Protein AF-A0A7C1URQ6-F1 (afdb_monomer_lite)

Structure (mmCIF, N/CA/C/O backbone):
data_AF-A0A7C1URQ6-F1
#
_entry.id   AF-A0A7C1URQ6-F1
#
loop_
_atom_site.group_PDB
_atom_site.id
_atom_site.type_symbol
_atom_site.label_atom_id
_atom_site.label_alt_id
_atom_site.label_comp_id
_atom_site.label_asym_id
_atom_site.label_entity_id
_atom_site.label_seq_id
_atom_site.pdbx_PDB_ins_code
_atom_site.Cartn_x
_atom_site.Cartn_y
_atom_site.Cartn_z
_atom_site.occupancy
_atom_site.B_iso_or_equiv
_atom_site.auth_seq_id
_atom_site.auth_comp_id
_atom_site.auth_asym_id
_atom_site.auth_atom_id
_atom_site.pdbx_PDB_model_num
ATOM 1 N N . MET A 1 1 ? 61.950 -2.200 -88.600 1.00 54.41 1 MET A N 1
ATOM 2 C CA . MET A 1 1 ? 60.768 -2.493 -87.754 1.00 54.41 1 MET A CA 1
ATOM 3 C C . MET A 1 1 ? 59.731 -1.413 -87.994 1.00 54.41 1 MET A C 1
ATOM 5 O O . MET A 1 1 ? 60.091 -0.244 -87.979 1.00 54.41 1 MET A O 1
ATOM 9 N N . ASN A 1 2 ? 58.488 -1.791 -88.294 1.00 60.78 2 ASN A N 1
ATOM 10 C CA . ASN A 1 2 ? 57.441 -0.849 -88.687 1.00 60.78 2 ASN A CA 1
ATOM 11 C C . ASN A 1 2 ? 56.716 -0.333 -87.427 1.00 60.78 2 ASN A C 1
ATOM 13 O O . ASN A 1 2 ? 55.837 -1.008 -86.894 1.00 60.78 2 ASN A O 1
ATOM 17 N N . VAL A 1 3 ? 57.146 0.828 -86.921 1.00 72.50 3 VAL A N 1
ATOM 18 C CA . VAL A 1 3 ? 56.731 1.426 -85.630 1.00 72.50 3 VAL A CA 1
ATOM 19 C C . VAL A 1 3 ? 55.206 1.593 -85.513 1.00 72.50 3 VAL A C 1
ATOM 21 O O . VAL A 1 3 ? 54.634 1.453 -84.433 1.00 72.50 3 VAL A O 1
ATOM 24 N N . THR A 1 4 ? 54.521 1.819 -86.633 1.00 78.06 4 THR A N 1
ATOM 25 C CA . THR A 1 4 ? 53.066 2.006 -86.703 1.00 78.06 4 THR A CA 1
ATOM 26 C C . THR A 1 4 ? 52.286 0.735 -86.357 1.00 78.06 4 THR A C 1
ATOM 28 O O . THR A 1 4 ? 51.265 0.804 -85.677 1.00 78.06 4 THR A O 1
ATOM 31 N N . ALA A 1 5 ? 52.782 -0.437 -86.772 1.00 79.62 5 ALA A N 1
ATOM 32 C CA . ALA A 1 5 ? 52.132 -1.719 -86.496 1.00 79.62 5 ALA A CA 1
ATOM 33 C C . ALA A 1 5 ? 52.241 -2.101 -85.011 1.00 79.62 5 ALA A C 1
ATOM 35 O O . ALA A 1 5 ? 51.275 -2.575 -84.413 1.00 79.62 5 ALA A O 1
ATOM 36 N N . THR A 1 6 ? 53.392 -1.828 -84.390 1.00 83.50 6 THR A N 1
ATOM 37 C CA . THR A 1 6 ? 53.593 -2.036 -82.949 1.00 83.50 6 THR A CA 1
ATOM 38 C C . THR A 1 6 ? 52.740 -1.088 -82.105 1.00 83.50 6 THR A C 1
ATOM 40 O O . THR A 1 6 ? 52.184 -1.513 -81.096 1.00 83.50 6 THR A O 1
ATOM 43 N N . LEU A 1 7 ? 52.557 0.164 -82.545 1.00 85.88 7 LEU A N 1
ATOM 44 C CA . LEU A 1 7 ? 51.723 1.146 -81.845 1.00 85.88 7 LEU A CA 1
ATOM 45 C C . LEU A 1 7 ? 50.235 0.748 -81.855 1.00 85.88 7 LEU A C 1
ATOM 47 O O . LEU A 1 7 ? 49.559 0.831 -80.830 1.00 85.88 7 LEU A O 1
ATOM 51 N N . PHE A 1 8 ? 49.734 0.255 -82.994 1.00 87.38 8 PHE A N 1
ATOM 52 C CA . PHE A 1 8 ? 48.354 -0.228 -83.123 1.00 87.38 8 PHE A CA 1
ATOM 53 C C . PHE A 1 8 ? 48.098 -1.486 -82.280 1.00 87.38 8 PHE A C 1
ATOM 55 O O . PHE A 1 8 ? 47.082 -1.572 -81.590 1.00 87.38 8 PHE A O 1
ATOM 62 N N . GLY A 1 9 ? 49.040 -2.437 -82.271 1.00 89.06 9 GLY A N 1
ATOM 63 C CA . GLY A 1 9 ? 48.957 -3.618 -81.405 1.00 89.06 9 GLY A CA 1
ATOM 64 C C . GLY A 1 9 ? 48.952 -3.260 -79.914 1.00 89.06 9 GLY A C 1
ATOM 65 O O . GLY A 1 9 ? 48.179 -3.828 -79.140 1.00 89.06 9 GLY A O 1
ATOM 66 N N . GLN A 1 10 ? 49.750 -2.267 -79.509 1.00 89.50 10 GLN A N 1
ATOM 67 C CA . GLN A 1 10 ? 49.797 -1.787 -78.128 1.00 89.50 10 GLN A CA 1
ATOM 68 C C . GLN A 1 10 ? 48.501 -1.069 -77.720 1.00 89.50 10 GLN A C 1
ATOM 70 O O . GLN A 1 10 ? 47.997 -1.319 -76.629 1.00 89.50 10 GLN A O 1
ATOM 75 N N . MET A 1 11 ? 47.912 -0.259 -78.607 1.00 91.94 11 MET A N 1
ATOM 76 C CA . MET A 1 11 ? 46.600 0.374 -78.401 1.00 91.94 11 MET A CA 1
ATOM 77 C C . MET A 1 11 ? 45.484 -0.656 -78.194 1.00 91.94 11 MET A C 1
ATOM 79 O O . MET A 1 11 ? 44.700 -0.531 -77.256 1.00 91.94 11 MET A O 1
ATOM 83 N N . ILE A 1 12 ? 45.434 -1.701 -79.027 1.00 92.75 12 ILE A N 1
ATOM 84 C CA . ILE A 1 12 ? 44.440 -2.778 -78.894 1.00 92.75 12 ILE A CA 1
ATOM 85 C C . ILE A 1 12 ? 44.643 -3.531 -77.576 1.00 92.75 12 ILE A C 1
ATOM 87 O O . ILE A 1 12 ? 43.687 -3.756 -76.838 1.00 92.75 12 ILE A O 1
ATOM 91 N N . THR A 1 13 ? 45.890 -3.863 -77.237 1.00 91.69 13 THR A N 1
ATOM 92 C CA . THR A 1 13 ? 46.219 -4.537 -75.972 1.00 91.69 13 THR A CA 1
ATOM 93 C C . THR A 1 13 ? 45.822 -3.687 -74.762 1.00 91.69 13 THR A C 1
ATOM 95 O O . THR A 1 13 ? 45.246 -4.200 -73.805 1.00 91.69 13 THR A O 1
ATOM 98 N N . PHE A 1 14 ? 46.062 -2.375 -74.815 1.00 92.62 14 PHE A N 1
ATOM 99 C CA . PHE A 1 14 ? 45.690 -1.444 -73.753 1.00 92.62 14 PHE A CA 1
ATOM 100 C C . PHE A 1 14 ? 44.168 -1.277 -73.630 1.00 92.62 14 PHE A C 1
ATOM 102 O O . PHE A 1 14 ? 43.637 -1.263 -72.521 1.00 92.62 14 PHE A O 1
ATOM 109 N N . ALA A 1 15 ? 43.442 -1.230 -74.750 1.00 93.00 15 ALA A N 1
ATOM 110 C CA . ALA A 1 15 ? 41.980 -1.187 -74.752 1.00 93.00 15 ALA A CA 1
ATOM 111 C C . ALA A 1 15 ? 41.363 -2.467 -74.159 1.00 93.00 15 ALA A C 1
ATOM 113 O O . ALA A 1 15 ? 40.440 -2.385 -73.346 1.00 93.00 15 ALA A O 1
ATOM 114 N N . ILE A 1 16 ? 41.906 -3.642 -74.501 1.00 93.31 16 ILE A N 1
ATOM 115 C CA . ILE A 1 16 ? 41.495 -4.929 -73.916 1.00 93.31 16 ILE A CA 1
ATOM 116 C C . ILE A 1 16 ? 41.784 -4.952 -72.409 1.00 93.31 16 ILE A C 1
ATOM 118 O O . ILE A 1 16 ? 40.940 -5.402 -71.634 1.00 93.31 16 ILE A O 1
ATOM 122 N N . LEU A 1 17 ? 42.933 -4.423 -71.975 1.00 91.44 17 LEU A N 1
ATOM 123 C CA . LEU A 1 17 ? 43.282 -4.316 -70.557 1.00 91.44 17 LEU A CA 1
ATOM 124 C C . LEU A 1 17 ? 42.294 -3.424 -69.791 1.00 91.44 17 LEU A C 1
ATOM 126 O O . LEU A 1 17 ? 41.808 -3.826 -68.735 1.00 91.44 17 LEU A O 1
ATOM 130 N N . ILE A 1 18 ? 41.956 -2.244 -70.321 1.00 90.75 18 ILE A N 1
ATOM 131 C CA . ILE A 1 18 ? 40.964 -1.346 -69.708 1.00 90.75 18 ILE A CA 1
ATOM 132 C C . ILE A 1 18 ? 39.604 -2.038 -69.612 1.00 90.75 18 ILE A C 1
ATOM 134 O O . ILE A 1 18 ? 38.960 -1.979 -68.564 1.00 90.75 18 ILE A O 1
ATOM 138 N N . TRP A 1 19 ? 39.173 -2.712 -70.680 1.00 89.81 19 TRP A N 1
ATOM 139 C CA . TRP A 1 19 ? 37.913 -3.449 -70.682 1.00 89.81 19 TRP A CA 1
ATOM 140 C C . TRP A 1 19 ? 37.901 -4.554 -69.619 1.00 89.81 19 TRP A C 1
ATOM 142 O O . TRP A 1 19 ? 36.936 -4.665 -68.864 1.00 89.81 19 TRP A O 1
ATOM 152 N N . PHE A 1 20 ? 38.993 -5.313 -69.497 1.00 90.25 20 PHE A N 1
ATOM 153 C CA . PHE A 1 20 ? 39.136 -6.359 -68.487 1.00 90.25 20 PHE A CA 1
ATOM 154 C C . PHE A 1 20 ? 39.116 -5.791 -67.062 1.00 90.25 20 PHE A C 1
ATOM 156 O O . PHE A 1 20 ? 38.379 -6.290 -66.216 1.00 90.25 20 PHE A O 1
ATOM 163 N N . ILE A 1 21 ? 39.857 -4.712 -66.792 1.00 87.69 21 ILE A N 1
ATOM 164 C CA . ILE A 1 21 ? 39.878 -4.059 -65.474 1.00 87.69 21 ILE A CA 1
ATOM 165 C C . ILE A 1 21 ? 38.492 -3.515 -65.116 1.00 87.69 21 ILE A C 1
ATOM 167 O O . ILE A 1 21 ? 38.016 -3.736 -64.002 1.00 87.69 21 ILE A O 1
ATOM 171 N N . ASN A 1 22 ? 37.821 -2.844 -66.053 1.00 86.62 22 ASN A N 1
ATOM 172 C CA . ASN A 1 22 ? 36.490 -2.296 -65.816 1.00 86.62 22 ASN A CA 1
ATOM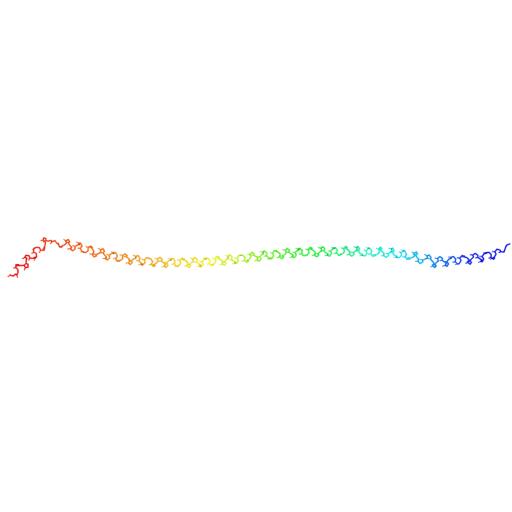 173 C C . ASN A 1 22 ? 35.461 -3.416 -65.582 1.00 86.62 22 ASN A C 1
ATOM 175 O O . ASN A 1 22 ? 34.666 -3.347 -64.650 1.00 86.62 22 ASN A O 1
ATOM 179 N N . ARG A 1 23 ? 35.509 -4.501 -66.364 1.00 84.50 23 ARG A N 1
ATOM 180 C CA . ARG A 1 23 ? 34.551 -5.604 -66.223 1.00 84.50 23 ARG A CA 1
ATOM 181 C C . ARG A 1 23 ? 34.796 -6.466 -64.984 1.00 84.50 23 ARG A C 1
ATOM 183 O O . ARG A 1 23 ? 33.826 -6.913 -64.384 1.00 84.50 23 ARG A O 1
ATOM 190 N N . VAL A 1 24 ? 36.057 -6.722 -64.627 1.00 86.56 24 VAL A N 1
ATOM 191 C CA . VAL A 1 24 ? 36.429 -7.717 -63.605 1.00 86.56 24 VAL A CA 1
ATOM 192 C C . VAL A 1 24 ? 36.765 -7.087 -62.256 1.00 86.56 24 VAL A C 1
ATOM 194 O O . VAL A 1 24 ? 36.438 -7.675 -61.231 1.00 86.56 24 VAL A O 1
ATOM 197 N N . MET A 1 25 ? 37.398 -5.909 -62.213 1.00 85.56 25 MET A N 1
ATOM 198 C CA . MET A 1 25 ? 37.863 -5.309 -60.951 1.00 85.56 25 MET A CA 1
ATOM 199 C C . MET A 1 25 ? 36.929 -4.232 -60.392 1.00 85.56 25 MET A C 1
ATOM 201 O O . MET A 1 25 ? 36.856 -4.068 -59.175 1.00 85.56 25 MET A O 1
ATOM 205 N N . TRP A 1 26 ? 36.190 -3.512 -61.242 1.00 86.50 26 TRP A N 1
ATOM 206 C CA . TRP A 1 26 ? 35.310 -2.429 -60.785 1.00 86.50 26 TRP A CA 1
ATOM 207 C C . TRP A 1 26 ? 34.121 -2.941 -59.957 1.00 86.50 26 TRP A C 1
ATOM 209 O O . TRP A 1 26 ? 33.802 -2.389 -58.902 1.00 86.50 26 TRP A O 1
ATOM 219 N N . GLU A 1 27 ? 33.498 -4.034 -60.397 1.00 86.06 27 GLU A N 1
ATOM 220 C CA . GLU A 1 27 ? 32.341 -4.655 -59.741 1.00 86.06 27 GLU A CA 1
ATOM 221 C C . GLU A 1 27 ? 32.653 -5.160 -58.310 1.00 86.06 27 GLU A C 1
ATOM 223 O O . GLU A 1 27 ? 31.961 -4.749 -57.374 1.00 86.06 27 GLU A O 1
ATOM 228 N N . PRO A 1 28 ? 33.712 -5.960 -58.055 1.00 87.94 28 PRO A N 1
ATOM 229 C CA . PRO A 1 28 ? 34.049 -6.378 -56.692 1.00 87.94 28 PRO A CA 1
ATOM 230 C C . PRO A 1 28 ? 34.521 -5.216 -55.806 1.00 87.94 28 PRO A C 1
ATOM 232 O O . PRO A 1 28 ? 34.205 -5.199 -54.616 1.00 87.94 28 PRO A O 1
ATOM 235 N N . LEU A 1 29 ? 35.235 -4.226 -56.357 1.00 87.88 29 LEU A N 1
ATOM 236 C CA . LEU A 1 29 ? 35.727 -3.086 -55.576 1.00 87.88 29 LEU A CA 1
ATOM 237 C C . LEU A 1 29 ? 34.580 -2.198 -55.079 1.00 87.88 29 LEU A C 1
ATOM 239 O O . LEU A 1 29 ? 34.524 -1.845 -53.898 1.00 87.88 29 LEU A O 1
ATOM 243 N N . THR A 1 30 ? 33.645 -1.869 -55.970 1.00 88.44 30 THR A N 1
ATOM 244 C CA . THR A 1 30 ? 32.450 -1.092 -55.617 1.00 88.44 30 THR A CA 1
ATOM 245 C C . THR A 1 30 ? 31.567 -1.854 -54.638 1.00 88.44 30 THR A C 1
ATOM 247 O O . THR A 1 30 ? 31.145 -1.266 -53.646 1.00 88.44 30 THR A O 1
ATOM 250 N N . ARG A 1 31 ? 31.389 -3.170 -54.823 1.00 89.62 31 ARG A N 1
ATOM 251 C CA . ARG A 1 31 ? 30.635 -4.025 -53.895 1.00 89.62 31 ARG A CA 1
ATOM 252 C C . ARG A 1 31 ? 31.176 -3.959 -52.465 1.00 89.62 31 ARG A C 1
ATOM 254 O O . ARG A 1 31 ? 30.406 -3.694 -51.544 1.00 89.62 31 ARG A O 1
ATOM 261 N N . VAL A 1 32 ? 32.488 -4.126 -52.269 1.00 90.25 32 VAL A N 1
ATOM 262 C CA . VAL A 1 32 ? 33.112 -4.063 -50.930 1.00 90.25 32 VAL A CA 1
ATOM 263 C C . VAL A 1 32 ? 32.951 -2.677 -50.298 1.00 90.25 32 VAL A C 1
ATOM 265 O O . VAL A 1 32 ? 32.700 -2.574 -49.097 1.00 90.25 32 VAL A O 1
ATOM 268 N N . MET A 1 33 ? 33.065 -1.606 -51.089 1.00 90.56 33 MET A N 1
ATOM 269 C CA . MET A 1 33 ? 32.846 -0.242 -50.596 1.00 90.56 33 MET A CA 1
ATOM 270 C C . MET A 1 33 ? 31.387 -0.009 -50.191 1.00 90.56 33 MET A C 1
ATOM 272 O O . MET A 1 33 ? 31.136 0.496 -49.097 1.00 90.56 33 MET A O 1
ATOM 276 N N . THR A 1 34 ? 30.425 -0.429 -51.018 1.00 92.25 34 THR A N 1
ATOM 277 C CA . THR A 1 34 ? 28.994 -0.308 -50.705 1.00 92.25 34 THR A CA 1
ATOM 278 C C . THR A 1 34 ? 28.589 -1.148 -49.500 1.00 92.25 34 THR A C 1
ATOM 280 O O . THR A 1 34 ? 27.807 -0.686 -48.680 1.00 92.25 34 THR A O 1
ATOM 283 N N . GLU A 1 35 ? 29.162 -2.340 -49.330 1.00 94.06 35 GLU A N 1
ATOM 284 C CA . GLU A 1 35 ? 28.888 -3.206 -48.182 1.00 94.06 35 GLU A CA 1
ATOM 285 C C . GLU A 1 35 ? 29.426 -2.603 -46.877 1.00 94.06 35 GLU A C 1
ATOM 287 O O . GLU A 1 35 ? 28.765 -2.655 -45.841 1.00 94.06 35 GLU A O 1
ATOM 292 N N . ARG A 1 36 ? 30.616 -1.986 -46.910 1.00 93.44 36 ARG A N 1
ATOM 293 C CA . ARG A 1 36 ? 31.154 -1.253 -45.755 1.00 93.44 36 ARG A CA 1
ATOM 294 C C . ARG A 1 36 ? 30.304 -0.031 -45.419 1.00 93.44 36 ARG A C 1
ATOM 296 O O . ARG A 1 36 ? 29.987 0.171 -44.251 1.00 93.44 36 ARG A O 1
ATOM 303 N N . ALA A 1 37 ? 29.923 0.756 -46.425 1.00 93.12 37 ALA A N 1
ATOM 304 C CA . ALA A 1 37 ? 29.060 1.918 -46.234 1.00 93.12 37 ALA A CA 1
ATOM 305 C C . ALA A 1 37 ? 27.683 1.516 -45.675 1.00 93.12 37 ALA A C 1
ATOM 307 O O . ALA A 1 37 ? 27.199 2.150 -44.740 1.00 93.12 37 ALA A O 1
ATOM 308 N N . GLY A 1 38 ? 27.100 0.428 -46.190 1.00 95.38 38 GLY A N 1
ATOM 309 C CA . GLY A 1 38 ? 25.846 -0.147 -45.702 1.00 95.38 38 GLY A CA 1
ATOM 310 C C . GLY A 1 38 ? 25.937 -0.567 -44.237 1.00 95.38 38 GLY A C 1
ATOM 311 O O . GLY A 1 38 ? 25.148 -0.097 -43.428 1.00 95.38 38 GLY A O 1
ATOM 312 N N . ARG A 1 39 ? 26.965 -1.341 -43.864 1.00 94.12 39 ARG A N 1
ATOM 313 C CA . ARG A 1 39 ? 27.176 -1.767 -42.468 1.00 94.12 39 ARG A CA 1
ATOM 314 C C . ARG A 1 39 ? 27.351 -0.604 -41.494 1.00 94.12 39 ARG A C 1
ATOM 316 O O . ARG A 1 39 ? 26.851 -0.668 -40.376 1.00 94.12 39 ARG A O 1
ATOM 323 N N . ILE A 1 40 ? 28.065 0.451 -41.892 1.00 93.50 40 ILE A N 1
ATOM 324 C CA . ILE A 1 40 ? 28.234 1.648 -41.053 1.00 93.50 40 ILE A CA 1
ATOM 325 C C . ILE A 1 40 ? 26.895 2.363 -40.877 1.00 93.50 40 ILE A C 1
ATOM 327 O O . ILE A 1 40 ? 26.564 2.758 -39.763 1.00 93.50 40 ILE A O 1
ATOM 331 N N . LYS A 1 41 ? 26.127 2.508 -41.961 1.00 95.50 41 LYS A N 1
ATOM 332 C CA . LYS A 1 41 ? 24.811 3.143 -41.920 1.00 95.50 41 LYS A CA 1
ATOM 333 C C . LYS A 1 41 ? 23.843 2.364 -41.028 1.00 95.50 41 LYS A C 1
ATOM 335 O O . LYS A 1 41 ? 23.268 2.955 -40.125 1.00 95.50 41 LYS A O 1
ATOM 340 N N . GLU A 1 42 ? 23.730 1.053 -41.225 1.00 96.00 42 GLU A N 1
ATOM 341 C CA . GLU A 1 42 ? 22.888 0.179 -40.399 1.00 96.00 42 GLU A CA 1
ATOM 342 C C . GLU A 1 42 ? 23.309 0.212 -38.926 1.00 96.00 42 GLU A C 1
ATOM 344 O O . GLU A 1 42 ? 22.464 0.298 -38.041 1.00 96.00 42 GLU A O 1
ATOM 349 N N . GLY A 1 43 ? 24.617 0.193 -38.648 1.00 94.19 43 GLY A N 1
ATOM 350 C CA . GLY A 1 43 ? 25.133 0.299 -37.284 1.00 94.19 43 GLY A CA 1
ATOM 351 C C . GLY A 1 43 ? 24.811 1.643 -36.627 1.00 94.19 43 GLY A C 1
ATOM 352 O O . GLY A 1 43 ? 24.474 1.677 -35.445 1.00 94.19 43 GLY A O 1
ATOM 353 N N . LEU A 1 44 ? 24.884 2.742 -37.385 1.00 95.62 44 LEU A N 1
ATOM 354 C CA . LEU A 1 44 ? 24.552 4.076 -36.890 1.00 95.62 44 LEU A CA 1
ATOM 355 C C . LEU A 1 44 ? 23.046 4.225 -36.637 1.00 95.62 44 LEU A C 1
ATOM 357 O O . LEU A 1 44 ? 22.664 4.699 -35.572 1.00 95.62 44 LEU A O 1
ATOM 361 N N . GLU A 1 45 ? 22.205 3.761 -37.565 1.00 96.31 45 GLU A N 1
ATOM 362 C CA . GLU A 1 45 ? 20.745 3.748 -37.406 1.00 96.31 45 GLU A CA 1
ATOM 363 C C . GLU A 1 45 ? 20.327 2.872 -36.215 1.00 96.31 45 GLU A C 1
ATOM 365 O O . GLU A 1 45 ? 19.511 3.285 -35.393 1.00 96.31 45 GLU A O 1
ATOM 370 N N . ALA A 1 46 ? 20.931 1.690 -36.054 1.00 95.44 46 ALA A N 1
ATOM 371 C CA . ALA A 1 46 ? 20.677 0.820 -34.908 1.00 95.44 46 ALA A CA 1
ATOM 372 C C . ALA A 1 46 ? 21.105 1.460 -33.578 1.00 95.44 46 ALA A C 1
ATOM 374 O O . ALA A 1 46 ? 20.404 1.313 -32.576 1.00 95.44 46 ALA A O 1
ATOM 375 N N . ALA A 1 47 ? 22.228 2.184 -33.553 1.00 94.50 47 ALA A N 1
ATOM 376 C CA . ALA A 1 47 ? 22.681 2.901 -32.364 1.00 94.50 47 ALA A CA 1
ATOM 377 C C . ALA A 1 47 ? 21.742 4.064 -32.003 1.00 94.50 47 ALA A C 1
ATOM 379 O O . ALA A 1 47 ? 21.385 4.221 -30.836 1.00 94.50 47 ALA A O 1
ATOM 380 N N . GLU A 1 48 ? 21.304 4.849 -32.990 1.00 95.50 48 GLU A N 1
ATOM 381 C CA . GLU A 1 48 ? 20.363 5.954 -32.781 1.00 95.50 48 GLU A CA 1
ATOM 382 C C . GLU A 1 48 ? 19.004 5.445 -32.283 1.00 95.50 48 GLU A C 1
ATOM 384 O O . GLU A 1 48 ? 18.501 5.922 -31.261 1.00 95.50 48 GLU A O 1
ATOM 389 N N . HIS A 1 49 ? 18.468 4.397 -32.916 1.00 96.00 49 HIS A N 1
ATOM 390 C CA . HIS A 1 49 ? 17.262 3.727 -32.439 1.00 96.00 49 HIS A CA 1
ATOM 391 C C . HIS A 1 49 ? 17.445 3.134 -31.040 1.00 96.00 49 HIS A C 1
ATOM 393 O O . HIS A 1 49 ? 16.542 3.247 -30.216 1.00 96.00 49 HIS A O 1
ATOM 399 N N . GLY A 1 50 ? 18.605 2.549 -30.731 1.00 95.62 50 GLY A N 1
ATOM 400 C CA . GLY A 1 50 ? 18.914 2.042 -29.394 1.00 95.62 50 GLY A CA 1
ATOM 401 C C . GLY A 1 50 ? 18.818 3.131 -28.323 1.00 95.62 50 GLY A C 1
ATOM 402 O O . GLY A 1 50 ? 18.147 2.936 -27.311 1.00 95.62 50 GLY A O 1
ATOM 403 N N . ILE A 1 51 ? 19.407 4.302 -28.580 1.00 96.06 51 ILE A N 1
ATOM 404 C CA . ILE A 1 51 ? 19.366 5.456 -27.667 1.00 96.06 51 ILE A CA 1
ATOM 405 C C . ILE A 1 51 ? 17.935 5.985 -27.502 1.00 96.06 51 ILE A C 1
ATOM 407 O O . ILE A 1 51 ? 17.528 6.357 -26.398 1.00 96.06 51 ILE A O 1
ATOM 411 N N . GLU A 1 52 ? 17.158 6.056 -28.582 1.00 96.31 52 GLU A N 1
ATOM 412 C CA . GLU A 1 52 ? 15.766 6.505 -28.513 1.00 96.31 52 GLU A CA 1
ATOM 413 C C . GLU A 1 52 ? 14.897 5.530 -27.706 1.00 96.31 52 GLU A C 1
ATOM 415 O O . GLU A 1 52 ? 14.159 5.952 -26.810 1.00 96.31 52 GLU A O 1
ATOM 420 N N . GLN A 1 53 ? 15.028 4.228 -27.967 1.00 95.75 53 GLN A N 1
ATOM 421 C CA . GLN A 1 53 ? 14.308 3.187 -27.236 1.00 95.75 53 GLN A CA 1
ATOM 422 C C . GLN A 1 53 ? 14.700 3.160 -25.758 1.00 95.75 53 GLN A C 1
ATOM 424 O O . GLN A 1 53 ? 13.825 3.025 -24.906 1.00 95.75 53 GLN A O 1
ATOM 429 N N . GLU A 1 54 ? 15.978 3.359 -25.429 1.00 95.38 54 GLU A N 1
ATOM 430 C CA . GLU A 1 54 ? 16.442 3.470 -24.044 1.00 95.38 54 GLU A CA 1
ATOM 431 C C . GLU A 1 54 ? 15.784 4.658 -23.327 1.00 95.38 54 GLU A C 1
ATOM 433 O O . GLU A 1 54 ? 15.215 4.492 -22.246 1.00 95.38 54 GLU A O 1
ATOM 438 N N . LYS A 1 55 ? 15.764 5.843 -23.952 1.00 96.50 55 LYS A N 1
ATOM 439 C CA . LYS A 1 55 ? 15.099 7.033 -23.390 1.00 96.50 55 LYS A CA 1
ATOM 440 C C . LYS A 1 55 ? 13.601 6.815 -23.191 1.00 96.50 55 LYS A C 1
ATOM 442 O O . LYS A 1 55 ? 13.039 7.242 -22.176 1.00 96.50 55 LYS A O 1
ATOM 447 N N . LEU A 1 56 ? 12.936 6.170 -24.150 1.00 97.06 56 LEU A N 1
ATOM 448 C CA . LEU A 1 56 ? 11.520 5.828 -24.036 1.00 97.06 56 LEU A CA 1
ATOM 449 C C . LEU A 1 56 ? 11.295 4.834 -22.894 1.00 97.06 56 LEU A C 1
ATOM 451 O O . LEU A 1 56 ? 10.446 5.085 -22.036 1.00 97.06 56 LEU A O 1
ATOM 455 N N . ALA A 1 57 ? 12.081 3.759 -22.830 1.00 96.50 57 ALA A N 1
ATOM 456 C CA . ALA A 1 57 ? 12.006 2.754 -21.776 1.00 96.50 57 ALA A CA 1
ATOM 457 C C . ALA A 1 57 ? 12.230 3.371 -20.388 1.00 96.50 57 ALA A C 1
ATOM 459 O O . ALA A 1 57 ? 11.448 3.115 -19.472 1.00 96.50 57 ALA A O 1
ATOM 460 N N . GLU A 1 58 ? 13.221 4.252 -20.235 1.00 97.12 58 GLU A N 1
ATOM 461 C CA . GLU A 1 58 ? 13.486 4.964 -18.983 1.00 97.12 58 GLU A CA 1
ATOM 462 C C . GLU A 1 58 ? 12.298 5.855 -18.582 1.00 97.12 58 GLU A C 1
ATOM 464 O O . GLU A 1 58 ? 11.867 5.857 -17.424 1.00 97.12 58 GLU A O 1
ATOM 469 N N . LYS A 1 59 ? 11.715 6.587 -19.539 1.00 97.38 59 LYS A N 1
ATOM 470 C CA . LYS A 1 59 ? 10.530 7.423 -19.300 1.00 97.38 59 LYS A CA 1
ATOM 471 C C . LYS A 1 59 ? 9.324 6.582 -18.879 1.00 97.38 59 LYS A C 1
ATOM 473 O O . LYS A 1 59 ? 8.626 6.956 -17.933 1.00 97.38 59 LYS A O 1
ATOM 478 N N . HIS A 1 60 ? 9.090 5.451 -19.542 1.00 97.19 60 HIS A N 1
ATOM 479 C CA . HIS A 1 60 ? 8.025 4.514 -19.191 1.00 97.19 60 HIS A CA 1
ATOM 480 C C . HIS A 1 60 ? 8.246 3.896 -17.808 1.00 97.19 60 HIS A C 1
ATOM 482 O O . HIS A 1 60 ? 7.311 3.872 -17.010 1.00 97.19 60 HIS A O 1
ATOM 488 N N . ALA A 1 61 ? 9.472 3.485 -17.480 1.00 97.25 61 ALA A N 1
ATOM 489 C CA . ALA A 1 61 ? 9.817 2.945 -16.169 1.00 97.25 61 ALA A CA 1
ATOM 490 C C . ALA A 1 61 ? 9.598 3.979 -15.054 1.00 97.25 61 ALA A C 1
ATOM 492 O O . ALA A 1 61 ? 8.928 3.690 -14.062 1.00 97.25 61 ALA A O 1
ATOM 493 N N . LYS A 1 62 ? 10.075 5.219 -15.235 1.00 97.50 62 LYS A N 1
ATOM 494 C CA . LYS A 1 62 ? 9.841 6.317 -14.281 1.00 97.50 62 LYS A CA 1
ATOM 495 C C . LYS A 1 62 ? 8.352 6.598 -14.090 1.00 97.50 62 LYS A C 1
ATOM 497 O O . LYS A 1 62 ? 7.910 6.788 -12.957 1.00 97.50 62 LYS A O 1
ATOM 502 N N . LYS A 1 63 ? 7.575 6.602 -15.178 1.00 98.00 63 LYS A N 1
ATOM 503 C CA . LYS A 1 63 ? 6.120 6.786 -15.126 1.00 98.00 63 LYS A CA 1
ATOM 504 C C . LYS A 1 63 ? 5.444 5.646 -14.359 1.00 98.00 63 LYS A C 1
ATOM 506 O O . LYS A 1 63 ? 4.683 5.924 -13.441 1.00 98.00 63 LYS A O 1
ATOM 511 N N . ALA A 1 64 ? 5.782 4.394 -14.662 1.00 97.50 64 ALA A N 1
ATOM 512 C CA . ALA A 1 64 ? 5.228 3.223 -13.987 1.00 97.50 64 ALA A CA 1
ATOM 513 C C . ALA A 1 64 ? 5.550 3.209 -12.483 1.00 97.50 64 ALA A C 1
ATOM 515 O O . ALA A 1 64 ? 4.676 2.916 -11.671 1.00 97.50 64 ALA A O 1
ATOM 516 N N . ILE A 1 65 ? 6.776 3.581 -12.094 1.00 97.88 65 ILE A N 1
ATOM 517 C CA . ILE A 1 65 ? 7.171 3.705 -10.682 1.00 97.88 65 ILE A CA 1
ATOM 518 C C . ILE A 1 65 ? 6.364 4.802 -9.984 1.00 97.88 65 ILE A C 1
ATOM 520 O O . ILE A 1 65 ? 5.921 4.607 -8.853 1.00 97.88 65 ILE A O 1
ATOM 524 N N . ARG A 1 66 ? 6.163 5.951 -10.639 1.00 98.06 66 ARG A N 1
ATOM 525 C CA . ARG A 1 66 ? 5.358 7.043 -10.082 1.00 98.06 66 ARG A CA 1
ATOM 526 C C . ARG A 1 66 ? 3.904 6.616 -9.885 1.00 98.06 66 ARG A C 1
ATOM 528 O O . ARG A 1 66 ? 3.406 6.718 -8.776 1.00 98.06 66 ARG A O 1
ATOM 535 N N . GLU A 1 67 ? 3.281 6.040 -10.909 1.00 97.88 67 GLU A N 1
ATOM 536 C CA . GLU A 1 67 ? 1.910 5.520 -10.820 1.00 97.88 67 GLU A CA 1
ATOM 537 C C . GLU A 1 67 ? 1.769 4.430 -9.751 1.00 97.88 67 GLU A C 1
ATOM 539 O O . GLU A 1 67 ? 0.765 4.372 -9.048 1.00 97.88 67 GLU A O 1
ATOM 544 N N . ALA A 1 68 ? 2.771 3.560 -9.594 1.00 97.50 68 ALA A N 1
ATOM 545 C CA . ALA A 1 68 ? 2.772 2.556 -8.536 1.00 97.50 68 ALA A CA 1
ATOM 546 C C . ALA A 1 68 ? 2.838 3.188 -7.136 1.00 97.50 68 ALA A C 1
ATOM 548 O O . ALA A 1 68 ? 2.150 2.716 -6.234 1.00 97.50 68 ALA A O 1
ATOM 549 N N . ARG A 1 69 ? 3.629 4.255 -6.953 1.00 97.44 69 ARG A N 1
ATOM 550 C CA . ARG A 1 69 ? 3.693 5.005 -5.688 1.00 97.44 69 ARG A CA 1
ATOM 551 C C . ARG A 1 69 ? 2.387 5.730 -5.388 1.00 97.44 69 ARG A C 1
ATOM 553 O O . ARG A 1 69 ? 1.928 5.656 -4.254 1.00 97.44 69 ARG A O 1
ATOM 560 N N . ASP A 1 70 ? 1.794 6.368 -6.391 1.00 98.12 70 ASP A N 1
ATOM 561 C CA . ASP A 1 70 ? 0.526 7.084 -6.247 1.00 98.12 70 ASP A CA 1
ATOM 562 C C . ASP A 1 70 ? -0.593 6.099 -5.860 1.00 98.12 70 ASP A C 1
ATOM 564 O O . ASP A 1 70 ? -1.255 6.289 -4.842 1.00 98.12 70 ASP A O 1
ATOM 568 N N . ARG A 1 71 ? -0.699 4.955 -6.555 1.00 97.69 71 ARG A N 1
ATOM 569 C CA . ARG A 1 71 ? -1.639 3.879 -6.184 1.00 97.69 71 ARG A CA 1
ATOM 570 C C . ARG A 1 71 ? -1.378 3.308 -4.791 1.00 97.69 71 ARG A C 1
ATOM 572 O O . ARG A 1 71 ? -2.319 3.008 -4.066 1.00 97.69 71 ARG A O 1
ATOM 579 N N . ALA A 1 72 ? -0.117 3.126 -4.402 1.00 97.56 72 ALA A N 1
ATOM 580 C CA . ALA A 1 72 ? 0.211 2.643 -3.063 1.00 97.56 72 ALA A CA 1
ATOM 581 C C . ALA A 1 72 ? -0.226 3.640 -1.978 1.00 97.56 72 ALA A C 1
ATOM 583 O O . ALA A 1 72 ? -0.757 3.223 -0.951 1.00 97.56 72 ALA A O 1
ATOM 584 N N . ALA A 1 73 ? -0.042 4.942 -2.213 1.00 97.75 73 ALA A N 1
ATOM 585 C CA . ALA A 1 73 ? -0.515 5.985 -1.311 1.00 97.75 73 ALA A CA 1
ATOM 586 C C . ALA A 1 73 ? -2.048 5.977 -1.201 1.00 97.75 73 ALA A C 1
ATOM 588 O O . ALA A 1 73 ? -2.566 5.965 -0.087 1.00 97.75 73 ALA A O 1
ATOM 589 N N . GLU A 1 74 ? -2.763 5.877 -2.326 1.00 98.12 74 GLU A N 1
ATOM 590 C CA . GLU A 1 74 ? -4.229 5.758 -2.348 1.00 98.12 74 GLU A CA 1
ATOM 591 C C . GLU A 1 74 ? -4.726 4.537 -1.559 1.00 98.12 74 GLU A C 1
ATOM 593 O O . GLU A 1 74 ? -5.650 4.652 -0.755 1.00 98.12 74 GLU A O 1
ATOM 598 N N . ILE A 1 75 ? -4.084 3.374 -1.727 1.00 98.06 75 ILE A N 1
ATOM 599 C CA . ILE A 1 75 ? -4.423 2.155 -0.975 1.00 98.06 75 ILE A CA 1
ATOM 600 C C . ILE A 1 75 ? -4.244 2.372 0.531 1.00 98.06 75 ILE A C 1
ATOM 602 O O . ILE A 1 75 ? -5.096 1.952 1.314 1.00 98.06 75 ILE A O 1
ATOM 606 N N . ILE A 1 76 ? -3.154 3.021 0.951 1.00 97.94 76 ILE A N 1
ATOM 607 C CA . ILE A 1 76 ? -2.894 3.299 2.370 1.00 97.94 76 ILE A CA 1
ATOM 608 C C . ILE A 1 76 ? -3.947 4.257 2.932 1.00 97.94 76 ILE A C 1
ATOM 610 O O . ILE A 1 76 ? -4.482 3.996 4.011 1.00 97.94 76 ILE A O 1
ATOM 614 N N . THR A 1 77 ? -4.284 5.321 2.200 1.00 97.94 77 THR A N 1
ATOM 615 C CA . THR A 1 77 ? -5.325 6.273 2.604 1.00 97.94 77 THR A CA 1
ATOM 616 C C . THR A 1 77 ? -6.675 5.579 2.758 1.00 97.94 77 THR A C 1
ATOM 618 O O . THR A 1 77 ? -7.282 5.671 3.824 1.00 97.94 77 THR A O 1
ATOM 621 N N . HIS A 1 78 ? -7.102 4.789 1.770 1.00 97.69 78 HIS A N 1
ATOM 622 C CA . HIS A 1 78 ? -8.348 4.027 1.864 1.00 97.69 78 HIS A CA 1
ATOM 623 C C . HIS A 1 78 ? -8.338 3.002 3.003 1.00 97.69 78 HIS A C 1
ATOM 625 O O . HIS A 1 78 ? -9.351 2.812 3.675 1.00 97.69 78 HIS A O 1
ATOM 631 N N . ALA A 1 79 ? -7.202 2.351 3.266 1.00 97.50 79 ALA A N 1
ATO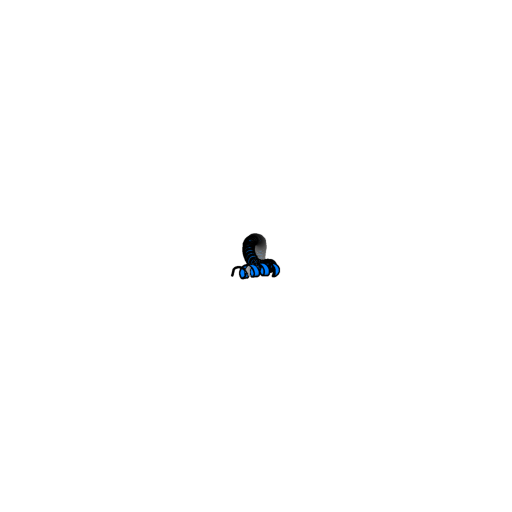M 632 C CA . ALA A 1 79 ? -7.076 1.439 4.397 1.00 97.50 79 ALA A CA 1
ATOM 633 C C . ALA A 1 79 ? -7.218 2.171 5.744 1.00 97.50 79 ALA A C 1
ATOM 635 O O . ALA A 1 79 ? -7.860 1.649 6.656 1.00 97.50 79 ALA A O 1
ATOM 636 N N . GLN A 1 80 ? -6.661 3.379 5.875 1.00 97.56 80 GLN A N 1
ATOM 637 C CA . GLN A 1 80 ? -6.808 4.211 7.074 1.00 97.56 80 GLN A CA 1
ATOM 638 C C . GLN A 1 80 ? -8.242 4.702 7.268 1.00 97.56 80 GLN A C 1
ATOM 640 O O . GLN A 1 80 ? -8.764 4.587 8.377 1.00 97.56 80 GLN A O 1
ATOM 645 N N . GLU A 1 81 ? -8.895 5.183 6.209 1.00 97.69 81 GLU A N 1
ATOM 646 C CA . GLU A 1 81 ? -10.311 5.571 6.238 1.00 97.69 81 GLU A CA 1
ATOM 647 C C . GLU A 1 81 ? -11.182 4.394 6.679 1.00 97.69 81 GLU A C 1
ATOM 649 O O . GLU A 1 81 ? -11.929 4.495 7.653 1.00 97.69 81 GLU A O 1
ATOM 654 N N . ARG A 1 82 ? -11.003 3.231 6.042 1.00 97.31 82 ARG A N 1
ATOM 655 C CA . ARG A 1 82 ? -11.761 2.025 6.371 1.00 97.31 82 ARG A CA 1
ATOM 656 C C . ARG A 1 82 ? -11.510 1.546 7.796 1.00 97.31 82 ARG A C 1
ATOM 658 O O . ARG A 1 82 ? -12.438 1.110 8.474 1.00 97.31 82 ARG A O 1
ATOM 665 N N . SER A 1 83 ? -10.266 1.621 8.260 1.00 97.38 83 SER A N 1
ATOM 666 C CA . SER A 1 83 ? -9.915 1.300 9.643 1.00 97.38 83 SER A CA 1
ATOM 667 C C . SER A 1 83 ? -10.623 2.234 10.628 1.00 97.38 83 SER A C 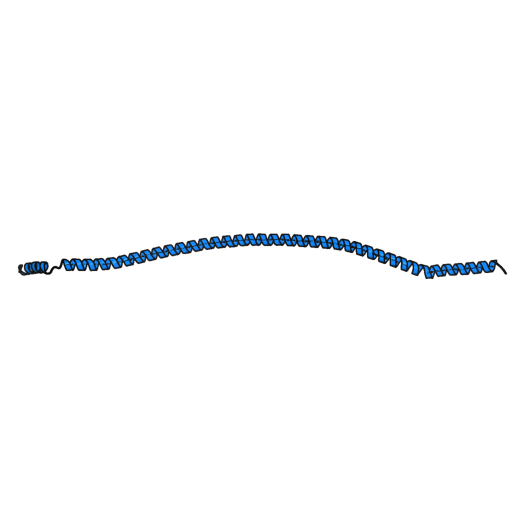1
ATOM 669 O O . SER A 1 83 ? -11.200 1.763 11.608 1.00 97.38 83 SER A O 1
ATOM 671 N N . SER A 1 84 ? -10.663 3.541 10.341 1.00 97.56 84 SER A N 1
ATOM 672 C CA . SER A 1 84 ? -11.384 4.517 11.166 1.00 97.56 84 SER A CA 1
ATOM 673 C C . SER A 1 84 ? -12.882 4.220 11.210 1.00 97.56 84 SER A C 1
ATOM 675 O O . SER A 1 84 ? -13.458 4.182 12.295 1.00 97.56 84 SER A O 1
ATOM 677 N N . GLU A 1 85 ? -13.505 3.930 10.064 1.00 97.81 85 GLU A N 1
ATOM 678 C CA . GLU A 1 85 ? -14.920 3.539 9.994 1.00 97.81 85 GLU A CA 1
ATOM 679 C C . GLU A 1 85 ? -15.217 2.301 10.847 1.00 97.81 85 GLU A C 1
ATOM 681 O O . GLU A 1 85 ? -16.188 2.281 11.606 1.00 97.81 85 GLU A O 1
ATOM 686 N N . ILE A 1 86 ? -14.370 1.270 10.751 1.00 97.69 86 ILE A N 1
ATOM 687 C CA . ILE A 1 86 ? -14.509 0.040 11.539 1.00 97.69 86 ILE A CA 1
ATOM 688 C C . ILE A 1 86 ? -14.362 0.345 13.030 1.00 97.69 86 ILE A C 1
ATOM 690 O O . ILE A 1 86 ? -15.169 -0.123 13.832 1.00 97.69 86 ILE A O 1
ATOM 694 N N . MET A 1 87 ? -13.363 1.142 13.416 1.00 97.69 87 MET A N 1
ATOM 695 C CA . MET A 1 87 ? -13.154 1.523 14.812 1.00 97.69 87 MET A CA 1
ATOM 696 C C . MET A 1 87 ? -14.333 2.314 15.377 1.00 97.69 87 MET A C 1
ATOM 698 O O . MET A 1 87 ? -14.738 2.078 16.516 1.00 97.69 87 MET A O 1
ATOM 702 N N . ASP A 1 88 ? -14.889 3.245 14.610 1.00 97.56 88 ASP A N 1
ATOM 703 C CA . ASP A 1 88 ? -16.020 4.055 15.054 1.00 97.56 88 ASP A CA 1
ATOM 704 C C . ASP A 1 88 ? -17.314 3.236 15.116 1.00 97.56 88 ASP A C 1
ATOM 706 O O . ASP A 1 88 ? -18.068 3.361 16.087 1.00 97.56 88 ASP A O 1
ATOM 710 N N . GLY A 1 89 ? -17.523 2.324 14.161 1.00 97.69 89 GLY A N 1
ATOM 711 C CA . GLY A 1 89 ? -18.590 1.325 14.207 1.00 97.69 89 GLY A CA 1
ATOM 712 C C . GLY A 1 89 ? -18.497 0.442 15.453 1.00 97.69 89 GLY A C 1
ATOM 713 O O . GLY A 1 89 ? -19.449 0.373 16.232 1.00 97.69 89 GLY A O 1
ATOM 714 N N . ALA A 1 90 ? -17.322 -0.136 15.712 1.00 97.31 90 ALA A N 1
ATOM 715 C CA . ALA A 1 90 ? -17.074 -0.981 16.878 1.00 97.31 90 ALA A CA 1
ATOM 716 C C . ALA A 1 90 ? -17.263 -0.220 18.201 1.00 97.31 90 ALA A C 1
ATOM 718 O O . ALA A 1 90 ? -17.861 -0.742 19.141 1.00 97.31 90 ALA A O 1
ATOM 719 N N . LYS A 1 91 ? -16.814 1.041 18.293 1.00 97.69 91 LYS A N 1
ATOM 720 C CA . LYS A 1 91 ? -17.057 1.887 19.477 1.00 97.69 91 LYS A CA 1
ATOM 721 C C . LYS A 1 91 ? -18.543 2.154 19.691 1.00 97.69 91 LYS A C 1
ATOM 723 O O . LYS A 1 91 ? -18.993 2.195 20.838 1.00 97.69 91 LYS A O 1
ATOM 728 N N . LYS A 1 92 ? -19.300 2.389 18.617 1.00 97.94 92 LYS A N 1
ATOM 729 C CA . LYS A 1 92 ? -20.745 2.622 18.700 1.00 97.94 92 LYS A CA 1
ATOM 730 C C . LYS A 1 92 ? -21.461 1.371 19.205 1.00 97.94 92 LYS A C 1
ATOM 732 O O . LYS A 1 92 ? -22.216 1.470 20.169 1.00 97.94 92 LYS A O 1
ATOM 737 N N . GLU A 1 93 ? -21.155 0.218 18.621 1.00 97.62 93 GLU A N 1
ATOM 738 C CA . GLU A 1 93 ? -21.707 -1.075 19.027 1.00 97.62 93 GLU A CA 1
ATOM 739 C C . GLU A 1 93 ? -21.344 -1.409 20.480 1.00 97.62 93 GLU A C 1
ATOM 741 O O . GLU A 1 93 ? -22.224 -1.702 21.284 1.00 97.62 93 GLU A O 1
ATOM 746 N N . ALA A 1 94 ? -20.081 -1.225 20.878 1.00 97.06 94 ALA A N 1
ATOM 747 C CA . ALA A 1 94 ? -19.644 -1.436 22.258 1.00 97.06 94 ALA A CA 1
ATOM 748 C C . ALA A 1 94 ? -20.389 -0.539 23.263 1.00 97.06 94 ALA A C 1
ATOM 750 O O . ALA A 1 94 ? -20.728 -0.979 24.364 1.00 97.06 94 ALA A O 1
ATOM 751 N N . ARG A 1 95 ? -20.675 0.722 22.905 1.00 97.44 95 ARG A N 1
ATOM 752 C CA . ARG A 1 95 ? -21.475 1.637 23.741 1.00 97.44 95 ARG A CA 1
ATOM 753 C C . ARG A 1 95 ? -22.938 1.209 23.822 1.00 97.44 95 ARG A C 1
ATOM 755 O O . ARG A 1 95 ? -23.554 1.358 24.875 1.00 97.44 95 ARG A O 1
ATOM 762 N N . GLU A 1 96 ? -23.512 0.723 22.727 1.00 97.81 96 GLU A N 1
ATOM 763 C CA . GLU A 1 96 ? -24.874 0.183 22.706 1.00 97.81 96 GLU A CA 1
ATOM 764 C C . GLU A 1 96 ? -24.988 -1.077 23.565 1.00 97.81 96 GLU A C 1
ATOM 766 O O . GLU A 1 96 ? -25.876 -1.139 24.417 1.00 97.81 96 GLU A O 1
ATOM 771 N N . GLU A 1 97 ? -24.042 -2.006 23.440 1.00 97.31 97 GLU A N 1
ATOM 772 C CA . GLU A 1 97 ? -23.993 -3.214 24.263 1.00 97.31 97 GLU A CA 1
ATOM 773 C C . GLU A 1 97 ? -23.786 -2.881 25.742 1.00 97.31 97 GLU A C 1
ATOM 775 O O . GLU A 1 97 ? -24.524 -3.362 26.596 1.00 97.31 97 GLU A O 1
ATOM 780 N N . SER A 1 98 ? -22.863 -1.967 26.059 1.00 97.25 98 SER A N 1
ATOM 781 C CA . SER A 1 98 ? -22.644 -1.515 27.440 1.00 97.25 98 SER A CA 1
ATOM 782 C C . SER A 1 98 ? -23.916 -0.929 28.054 1.00 97.25 98 SER A C 1
ATOM 784 O O . SER A 1 98 ? -24.245 -1.223 29.202 1.00 97.25 98 SER A O 1
ATOM 786 N N . ARG A 1 99 ? -24.673 -0.126 27.292 1.00 97.44 99 ARG A N 1
ATOM 787 C CA . ARG A 1 99 ? -25.964 0.407 27.754 1.00 97.44 99 ARG A CA 1
ATOM 788 C C . ARG A 1 99 ? -26.987 -0.701 27.979 1.00 97.44 99 ARG A C 1
ATOM 790 O O . ARG A 1 99 ? -27.710 -0.645 28.971 1.00 97.44 99 ARG A O 1
ATOM 797 N N . ARG A 1 100 ? -27.038 -1.708 27.102 1.00 97.62 100 ARG A N 1
ATOM 798 C CA . ARG A 1 100 ? -27.935 -2.862 27.252 1.00 97.62 100 ARG A CA 1
ATOM 799 C C . ARG A 1 100 ? -27.602 -3.667 28.507 1.00 97.62 100 ARG A C 1
ATOM 801 O O . ARG A 1 100 ? -28.508 -3.982 29.273 1.00 97.62 100 ARG A O 1
ATOM 808 N N . ILE A 1 101 ? -26.319 -3.936 28.746 1.00 97.56 101 ILE A N 1
ATOM 809 C CA . ILE A 1 101 ? -25.839 -4.638 29.942 1.00 97.56 101 ILE A CA 1
ATOM 810 C C . ILE A 1 101 ? -26.195 -3.850 31.205 1.00 97.56 101 ILE A C 1
ATOM 812 O O . ILE A 1 101 ? -26.732 -4.428 32.145 1.00 97.56 101 ILE A O 1
ATOM 816 N N . LEU A 1 102 ? -25.957 -2.533 31.228 1.00 97.81 102 LEU A N 1
ATOM 817 C CA . LEU A 1 102 ? -26.303 -1.690 32.377 1.00 97.81 102 LEU A CA 1
ATOM 818 C C . LEU A 1 102 ? -27.808 -1.680 32.661 1.00 97.81 102 LEU A C 1
ATOM 820 O O . LEU A 1 102 ? -28.205 -1.818 33.815 1.00 97.81 102 LEU A O 1
ATOM 824 N N . ALA A 1 103 ? -28.641 -1.565 31.625 1.00 97.56 103 ALA A N 1
ATOM 825 C CA . ALA A 1 103 ? -30.093 -1.611 31.775 1.00 97.56 103 ALA A CA 1
ATOM 826 C C . ALA A 1 103 ? -30.568 -2.976 32.305 1.00 97.56 103 ALA A C 1
ATOM 828 O O . ALA A 1 103 ? -31.401 -3.036 33.208 1.00 97.56 103 ALA A O 1
ATOM 829 N N . ALA A 1 104 ? -30.003 -4.075 31.794 1.00 97.31 104 ALA A N 1
ATOM 830 C CA . ALA A 1 104 ? -30.304 -5.419 32.280 1.00 97.31 104 ALA A CA 1
ATOM 831 C C . ALA A 1 104 ? -29.866 -5.614 33.741 1.00 97.31 104 ALA A C 1
ATOM 833 O O . ALA A 1 104 ? -30.617 -6.174 34.536 1.00 97.31 104 ALA A O 1
ATOM 834 N N . ALA A 1 105 ? -28.687 -5.109 34.115 1.00 97.06 105 ALA A N 1
ATOM 835 C CA . ALA A 1 105 ? -28.190 -5.163 35.485 1.00 97.06 105 ALA A CA 1
ATOM 836 C C . ALA A 1 105 ? -29.068 -4.349 36.449 1.00 97.06 105 ALA A C 1
ATOM 838 O O . ALA A 1 105 ? -29.372 -4.823 37.539 1.00 97.06 105 ALA A O 1
ATOM 839 N N . GLN A 1 106 ? -29.526 -3.159 36.048 1.00 97.44 106 GLN A N 1
ATOM 840 C CA . GLN A 1 106 ? -30.466 -2.358 36.841 1.00 97.44 106 GLN A CA 1
ATOM 841 C C . GLN A 1 106 ? -31.798 -3.086 37.042 1.00 97.44 106 GLN A C 1
ATOM 843 O O . GLN A 1 106 ? -32.281 -3.165 38.170 1.00 97.44 106 GLN A O 1
ATOM 848 N N . ALA A 1 107 ? -32.343 -3.693 35.985 1.00 97.25 107 ALA A N 1
ATOM 849 C CA . ALA A 1 107 ? -33.558 -4.497 36.085 1.00 97.25 107 ALA A CA 1
ATOM 850 C C . ALA A 1 107 ? -33.375 -5.731 36.991 1.00 97.25 107 ALA A C 1
ATOM 852 O O . ALA A 1 107 ? -34.281 -6.086 37.744 1.00 97.25 107 ALA A O 1
ATOM 853 N N . GLU A 1 108 ? -32.209 -6.386 36.961 1.00 97.06 108 GLU A N 1
ATOM 854 C CA . GLU A 1 108 ? -31.891 -7.484 37.884 1.00 97.06 108 GLU A CA 1
ATOM 855 C C . GLU A 1 108 ? -31.831 -7.002 39.335 1.00 97.06 108 GLU A C 1
ATOM 857 O O . GLU A 1 108 ? -32.456 -7.602 40.205 1.00 97.06 108 GLU A O 1
ATOM 862 N N . ILE A 1 109 ? -31.150 -5.882 39.589 1.00 97.06 109 ILE A N 1
ATOM 863 C CA . ILE A 1 109 ? -31.051 -5.282 40.924 1.00 97.06 109 ILE A CA 1
ATOM 864 C C . ILE A 1 109 ? -32.442 -4.943 41.468 1.00 97.06 109 ILE A C 1
ATOM 866 O O . ILE A 1 109 ? -32.741 -5.265 42.616 1.00 97.06 109 ILE A O 1
ATOM 870 N N . GLU A 1 110 ? -33.319 -4.340 40.665 1.00 96.62 110 GLU A N 1
ATOM 871 C CA . GLU A 1 110 ? -34.693 -4.046 41.087 1.00 96.62 110 GLU A CA 1
ATOM 872 C C . GLU A 1 110 ? -35.480 -5.316 41.432 1.00 96.62 110 GLU A C 1
ATOM 874 O O . GLU A 1 110 ? -36.203 -5.349 42.434 1.00 96.62 110 GLU A O 1
ATOM 879 N N . ARG A 1 111 ? -35.314 -6.389 40.647 1.00 97.38 111 ARG A N 1
ATOM 880 C CA . ARG A 1 111 ? -35.926 -7.692 40.944 1.00 97.38 111 ARG A CA 1
ATOM 881 C C . ARG A 1 111 ? -35.412 -8.274 42.256 1.00 97.38 111 ARG A C 1
ATOM 883 O O . ARG A 1 111 ? -36.226 -8.707 43.071 1.00 97.38 111 ARG A O 1
ATOM 890 N N . GLU A 1 112 ? -34.105 -8.250 42.487 1.00 96.06 112 GLU A N 1
ATOM 891 C CA . GLU A 1 112 ? -33.499 -8.748 43.726 1.00 96.06 112 GLU A CA 1
ATOM 892 C C . GLU A 1 112 ? -33.908 -7.915 44.947 1.00 96.06 112 GLU A C 1
ATOM 894 O O . GLU A 1 112 ? -34.247 -8.479 45.986 1.00 96.06 112 GLU A O 1
ATOM 899 N N . ILE A 1 113 ? -33.999 -6.586 44.822 1.00 97.00 113 ILE A N 1
ATOM 900 C CA . ILE A 1 113 ? -34.521 -5.715 45.888 1.00 97.00 113 ILE A CA 1
ATOM 901 C C . ILE A 1 113 ? -35.965 -6.088 46.234 1.00 97.00 113 ILE A C 1
ATOM 903 O O . ILE A 1 113 ? -36.319 -6.161 47.413 1.00 97.00 113 ILE A O 1
ATOM 907 N N . ASN A 1 114 ? -36.809 -6.335 45.231 1.00 96.12 114 ASN A N 1
ATOM 908 C CA . ASN A 1 114 ? -38.195 -6.735 45.465 1.00 96.12 114 ASN A CA 1
ATOM 909 C C . ASN A 1 114 ? -38.282 -8.108 46.147 1.00 96.12 114 ASN A C 1
ATOM 911 O O . ASN A 1 114 ? -39.010 -8.239 47.132 1.00 96.12 114 ASN A O 1
ATOM 915 N N . LYS A 1 115 ? -37.485 -9.093 45.711 1.00 96.44 115 LYS A N 1
ATOM 916 C CA . LYS A 1 115 ? -37.389 -10.403 46.380 1.00 96.44 115 LYS A CA 1
ATOM 917 C C . LYS A 1 115 ? -36.917 -10.273 47.828 1.00 96.44 115 LYS A C 1
ATOM 919 O O . LYS A 1 115 ? -37.523 -10.865 48.719 1.00 96.44 115 LYS A O 1
ATOM 924 N N . ALA A 1 116 ? -35.880 -9.473 48.081 1.00 95.25 116 ALA A N 1
ATOM 925 C CA . ALA A 1 116 ? -35.348 -9.238 49.421 1.00 95.25 116 ALA A CA 1
ATOM 926 C C . ALA A 1 116 ? -36.380 -8.560 50.335 1.00 95.25 116 ALA A C 1
ATOM 928 O O . ALA A 1 116 ? -36.542 -8.956 51.487 1.00 95.25 116 ALA A O 1
ATOM 929 N N . ARG A 1 117 ? -37.134 -7.580 49.820 1.00 95.56 117 ARG A N 1
ATOM 930 C CA . ARG A 1 117 ? -38.241 -6.940 50.552 1.00 95.56 117 ARG A CA 1
ATOM 931 C C . ARG A 1 117 ? -39.354 -7.922 50.893 1.00 95.56 117 ARG A C 1
ATOM 933 O O . ARG A 1 117 ? -39.908 -7.860 51.989 1.00 95.56 117 ARG A O 1
ATOM 940 N N . GLU A 1 118 ? -39.700 -8.807 49.965 1.00 95.00 118 GLU A N 1
ATOM 941 C CA . GLU A 1 118 ? -40.729 -9.816 50.194 1.00 95.00 118 GLU A CA 1
ATOM 942 C C . GLU A 1 118 ? -40.282 -10.854 51.227 1.00 95.00 118 GLU A C 1
ATOM 944 O O . GLU A 1 118 ? -41.049 -11.198 52.127 1.00 95.00 118 GLU A O 1
ATOM 949 N N . GLN A 1 119 ? -39.019 -11.283 51.160 1.00 94.94 119 GLN A N 1
ATOM 950 C CA . GLN A 1 119 ? -38.426 -12.153 52.169 1.00 94.94 119 GLN A CA 1
ATOM 951 C C . GLN A 1 119 ? -38.421 -11.488 53.550 1.00 94.94 119 GLN A C 1
ATOM 953 O O . GLN A 1 119 ? -38.906 -12.082 54.508 1.00 94.94 119 GLN A O 1
ATOM 958 N N . LEU A 1 120 ? -37.998 -10.224 53.636 1.00 94.31 120 LEU A N 1
ATOM 959 C CA . LEU A 1 120 ? -38.005 -9.466 54.887 1.00 94.31 120 LEU A CA 1
ATOM 960 C C . LEU A 1 120 ? -39.417 -9.343 55.477 1.00 94.31 120 LEU A C 1
ATOM 962 O O . LEU A 1 120 ? -39.592 -9.469 56.686 1.00 94.31 120 LEU A O 1
ATOM 966 N N . ARG A 1 121 ? -40.445 -9.137 54.641 1.00 93.50 121 ARG A N 1
ATOM 967 C CA . ARG A 1 121 ? -41.847 -9.125 55.097 1.00 93.50 121 ARG A CA 1
ATOM 968 C C . ARG A 1 121 ? -42.270 -10.462 55.702 1.00 93.50 121 ARG A C 1
ATOM 970 O O . ARG A 1 121 ? -42.956 -10.454 56.722 1.00 93.50 121 ARG A O 1
ATOM 977 N N . ARG A 1 122 ? -41.877 -11.588 55.094 1.00 93.00 122 ARG A N 1
ATOM 978 C CA . ARG A 1 122 ? -42.154 -12.929 55.635 1.00 93.00 122 ARG A CA 1
ATOM 979 C C . ARG A 1 122 ? -41.466 -13.137 56.983 1.00 93.00 122 ARG A C 1
ATOM 981 O O . ARG A 1 122 ? -42.122 -13.556 57.934 1.00 93.00 122 ARG A O 1
ATOM 988 N N . ASP A 1 123 ? -40.194 -12.764 57.084 1.00 92.06 123 ASP A N 1
ATOM 989 C CA . ASP A 1 123 ? -39.413 -12.908 58.315 1.00 92.06 123 ASP A CA 1
ATOM 990 C C . ASP A 1 123 ? -39.971 -12.017 59.445 1.00 92.06 123 ASP A C 1
ATOM 992 O O . ASP A 1 123 ? -40.114 -12.462 60.585 1.00 92.06 123 ASP A O 1
ATOM 996 N N . MET A 1 124 ? -40.384 -10.781 59.127 1.00 92.06 124 MET A N 1
ATOM 997 C CA . MET A 1 124 ? -41.052 -9.885 60.080 1.00 92.06 124 MET A CA 1
ATOM 998 C C . MET A 1 124 ? -42.405 -10.427 60.546 1.00 92.06 124 MET A C 1
ATOM 1000 O O . MET A 1 124 ? -42.712 -10.323 61.729 1.00 92.06 124 MET A O 1
ATOM 1004 N N . ALA A 1 125 ? -43.212 -11.012 59.655 1.00 89.56 125 ALA A N 1
ATOM 1005 C CA . ALA A 1 125 ? -44.484 -11.622 60.043 1.00 89.56 125 ALA A 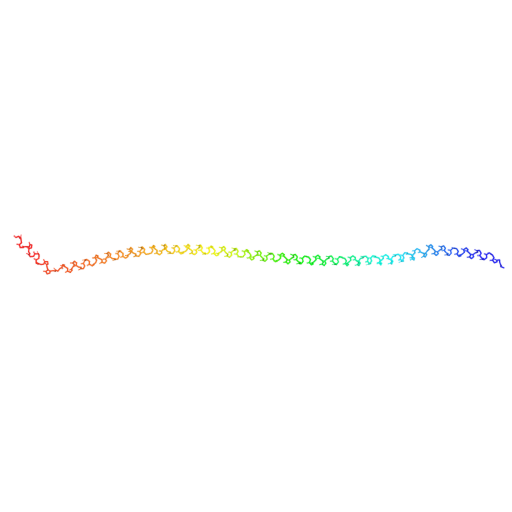CA 1
ATOM 1006 C C . ALA A 1 125 ? -44.271 -12.772 61.042 1.00 89.56 125 ALA A C 1
ATOM 1008 O O . ALA A 1 125 ? -44.979 -12.843 62.046 1.00 89.56 125 ALA A O 1
ATOM 1009 N N . GLY A 1 126 ? -43.252 -13.609 60.817 1.00 89.69 126 GLY A N 1
ATOM 1010 C CA . GLY A 1 126 ? -42.846 -14.652 61.761 1.00 89.69 126 GLY A CA 1
ATOM 1011 C C . GLY A 1 126 ? -42.445 -14.081 63.123 1.00 89.69 126 GLY A C 1
ATOM 1012 O O . GLY A 1 126 ? -42.987 -14.497 64.144 1.00 89.69 126 GLY A O 1
ATOM 1013 N N . LEU A 1 127 ? -41.572 -13.067 63.141 1.00 87.75 127 LEU A N 1
ATOM 1014 C CA . LEU A 1 127 ? -41.142 -12.388 64.372 1.00 87.75 127 LEU A CA 1
ATOM 1015 C C . LEU A 1 127 ? -42.298 -11.723 65.133 1.00 87.75 127 LEU A C 1
ATOM 1017 O O . LEU A 1 127 ? -42.308 -11.751 66.362 1.00 87.75 127 LEU A O 1
ATOM 1021 N N . ILE A 1 128 ? -43.269 -11.130 64.431 1.00 88.81 128 ILE A N 1
ATOM 1022 C CA . ILE A 1 128 ? -44.446 -10.504 65.051 1.00 88.81 128 ILE A CA 1
ATOM 1023 C C . ILE A 1 128 ? -45.324 -11.561 65.725 1.00 88.81 128 ILE A C 1
ATOM 1025 O O . ILE A 1 128 ? -45.759 -11.340 66.851 1.00 88.81 128 ILE A O 1
ATOM 1029 N N . VAL A 1 129 ? -45.559 -12.709 65.080 1.00 87.62 129 VAL A N 1
ATOM 1030 C CA . VAL A 1 129 ? -46.328 -13.816 65.676 1.00 87.62 129 VAL A CA 1
ATOM 1031 C C . VAL A 1 129 ? -45.607 -14.381 66.902 1.00 87.62 129 VAL A C 1
ATOM 1033 O O . VAL A 1 129 ? -46.226 -14.545 67.953 1.00 87.62 129 VAL A O 1
ATOM 1036 N N . ASP A 1 130 ? -44.296 -14.605 66.805 1.00 87.56 130 ASP A N 1
ATOM 1037 C CA . ASP A 1 130 ? -43.475 -15.110 67.913 1.00 87.56 130 ASP A CA 1
ATOM 1038 C C . ASP A 1 130 ? -43.436 -14.122 69.094 1.00 87.56 130 ASP A C 1
ATOM 1040 O O . ASP A 1 130 ? -43.566 -14.503 70.262 1.00 87.56 130 ASP A O 1
ATOM 1044 N N . GLY A 1 131 ? -43.306 -12.827 68.792 1.00 85.44 131 GLY A N 1
ATOM 1045 C CA . GLY A 1 131 ? -43.344 -11.740 69.767 1.00 85.44 131 GLY A CA 1
ATOM 1046 C C . GLY A 1 131 ? -44.710 -11.606 70.439 1.00 85.44 131 GLY A C 1
ATOM 1047 O O . GLY A 1 131 ? -44.779 -11.554 71.667 1.00 85.44 131 GLY A O 1
ATOM 1048 N N . ALA A 1 132 ? -45.798 -11.624 69.663 1.00 84.25 132 ALA A N 1
ATOM 1049 C CA . ALA A 1 132 ? -47.164 -11.603 70.183 1.00 84.25 132 ALA A CA 1
ATOM 1050 C C . ALA A 1 132 ? -47.441 -12.818 71.082 1.00 84.25 132 ALA A C 1
ATOM 1052 O O . ALA A 1 132 ? -48.011 -12.660 72.159 1.00 84.25 132 ALA A O 1
ATOM 1053 N N . GLY A 1 133 ? -46.962 -14.008 70.701 1.00 82.62 133 GLY A N 1
ATOM 1054 C CA . GLY A 1 133 ? -47.045 -15.215 71.523 1.00 82.62 133 GLY A CA 1
ATOM 1055 C C . GLY A 1 133 ? -46.290 -15.093 72.849 1.00 82.62 133 GLY A C 1
ATOM 1056 O O . GLY A 1 133 ? -46.804 -15.502 73.890 1.00 82.62 133 GLY A O 1
ATOM 1057 N N . ARG A 1 134 ? -45.094 -14.484 72.853 1.00 82.12 134 ARG A N 1
ATOM 1058 C CA . ARG A 1 134 ? -44.346 -14.213 74.095 1.00 82.12 134 ARG A CA 1
ATOM 1059 C C . ARG A 1 134 ? -45.052 -13.198 74.990 1.00 82.12 134 ARG A C 1
ATOM 1061 O O . ARG A 1 134 ? -45.108 -13.432 76.189 1.00 82.12 134 ARG A O 1
ATOM 1068 N N . VAL A 1 135 ? -45.591 -12.111 74.433 1.00 81.50 135 VAL A N 1
ATOM 1069 C CA . VAL A 1 135 ? -46.338 -11.096 75.201 1.00 81.50 135 VAL A CA 1
ATOM 1070 C C . VAL A 1 135 ? -47.604 -11.698 75.809 1.00 81.50 135 VAL A C 1
ATOM 1072 O O . VAL A 1 135 ? -47.816 -11.551 77.008 1.00 81.50 135 VAL A O 1
ATOM 1075 N N . LEU A 1 136 ? -48.390 -12.446 75.025 1.00 76.69 136 LEU A N 1
ATOM 1076 C CA . LEU A 1 136 ? -49.564 -13.176 75.518 1.00 76.69 136 LEU A CA 1
ATOM 1077 C C . LEU A 1 136 ? -49.197 -14.135 76.648 1.00 76.69 136 LEU A C 1
ATOM 1079 O O . LEU A 1 136 ? -49.881 -14.168 77.658 1.00 76.69 136 LEU A O 1
ATOM 1083 N N . ARG A 1 137 ? -48.096 -14.881 76.524 1.00 74.69 137 ARG A N 1
ATOM 1084 C CA . ARG A 1 137 ? -47.649 -15.807 77.572 1.00 74.69 137 ARG A CA 1
ATOM 1085 C C . ARG A 1 137 ? -47.177 -15.098 78.848 1.00 74.69 137 ARG A C 1
ATOM 1087 O O . ARG A 1 137 ? -47.268 -15.689 79.913 1.00 74.69 137 ARG A O 1
ATOM 1094 N N . THR A 1 138 ? -46.673 -13.868 78.747 1.00 71.88 138 THR A N 1
ATOM 1095 C CA . THR A 1 138 ? -46.316 -13.041 79.913 1.00 71.88 138 THR A CA 1
ATOM 1096 C C . THR A 1 138 ? -47.552 -12.424 80.577 1.00 71.88 138 THR A C 1
ATOM 1098 O O . THR A 1 138 ? -47.584 -12.318 81.796 1.00 71.88 138 THR A O 1
ATOM 1101 N N . GLU A 1 139 ? -48.577 -12.043 79.806 1.00 66.44 139 GLU A N 1
ATOM 1102 C CA . GLU A 1 139 ? -49.871 -11.584 80.349 1.00 66.44 139 GLU A CA 1
ATOM 1103 C C . GLU A 1 139 ? -50.731 -12.739 80.891 1.00 66.44 139 GLU A C 1
ATOM 1105 O O . GLU A 1 139 ? -51.523 -12.545 81.816 1.00 66.44 139 GLU A O 1
ATOM 1110 N N . ILE A 1 140 ? -50.545 -13.965 80.382 1.00 61.59 140 ILE A N 1
ATOM 1111 C CA . ILE A 1 140 ? -51.072 -15.200 80.979 1.00 61.59 140 ILE A CA 1
ATOM 1112 C C . ILE A 1 140 ? -50.210 -15.560 82.196 1.00 61.59 140 ILE A C 1
ATOM 1114 O O . ILE A 1 140 ? -49.456 -16.529 82.221 1.00 61.59 140 ILE A O 1
ATOM 1118 N N . ASP A 1 141 ? -50.312 -14.730 83.227 1.00 62.44 141 ASP A N 1
ATOM 1119 C CA . ASP A 1 141 ? -49.804 -15.020 84.558 1.00 62.44 141 ASP A CA 1
ATOM 1120 C C . ASP A 1 141 ? -50.804 -15.949 85.264 1.00 62.44 141 ASP A C 1
ATOM 1122 O O . ASP A 1 141 ? -52.002 -15.644 85.362 1.00 62.44 141 ASP A O 1
ATOM 1126 N N . ALA A 1 142 ? -50.312 -17.087 85.759 1.00 57.94 142 ALA A N 1
ATOM 1127 C CA . ALA A 1 142 ? -51.081 -18.025 86.576 1.00 57.94 142 ALA A CA 1
ATOM 1128 C C . ALA A 1 142 ? -51.699 -17.327 87.804 1.00 57.94 142 ALA A C 1
ATOM 1130 O O . ALA A 1 142 ? -52.800 -17.674 88.224 1.00 57.94 142 ALA A O 1
ATOM 1131 N N . SER A 1 143 ? -51.047 -16.274 88.303 1.00 56.75 143 SER A N 1
ATOM 1132 C CA . SER A 1 143 ? -51.484 -15.471 89.449 1.00 56.75 143 SER A CA 1
ATOM 1133 C C . SER A 1 143 ? -52.731 -14.618 89.159 1.00 56.75 143 SER A C 1
ATOM 1135 O O . SER A 1 143 ? -53.527 -14.366 90.060 1.00 56.75 143 SER A O 1
ATOM 1137 N N . ARG A 1 144 ? -52.932 -14.171 87.907 1.00 55.97 144 ARG A N 1
ATOM 1138 C CA . ARG A 1 144 ? -54.125 -13.401 87.485 1.00 55.97 144 ARG A CA 1
ATOM 1139 C C . ARG A 1 144 ? -55.295 -14.297 87.073 1.00 55.97 144 ARG A C 1
ATOM 1141 O O . ARG A 1 144 ? -56.447 -13.893 87.219 1.00 55.97 144 ARG A O 1
ATOM 1148 N N . HIS A 1 145 ? -55.010 -15.502 86.583 1.00 57.16 145 HIS A N 1
ATOM 1149 C CA . HIS A 1 145 ? -56.036 -16.459 86.162 1.00 57.16 145 HIS A CA 1
ATOM 1150 C C . HIS A 1 145 ? -56.700 -17.172 87.344 1.00 57.16 145 HIS A C 1
ATOM 1152 O O . HIS A 1 145 ? -57.896 -17.436 87.271 1.00 57.16 145 HIS A O 1
ATOM 1158 N N . ASP A 1 146 ? -55.985 -17.404 88.448 1.00 60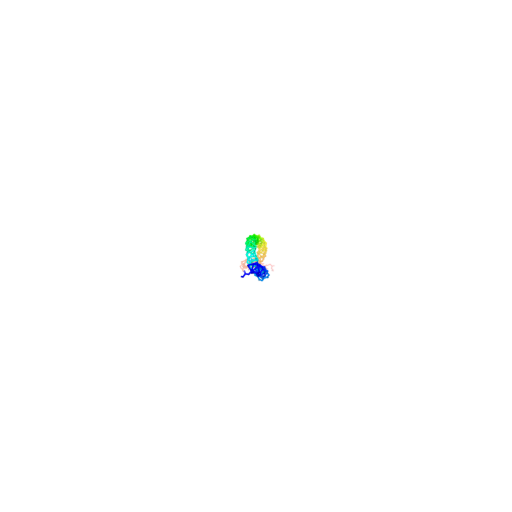.53 146 ASP A N 1
ATOM 1159 C CA . ASP A 1 146 ? -56.565 -18.011 89.656 1.00 60.53 146 ASP A CA 1
ATOM 1160 C C . ASP A 1 146 ? -57.651 -17.113 90.281 1.00 60.53 146 ASP A C 1
ATOM 1162 O O . ASP A 1 146 ? -58.727 -17.581 90.644 1.00 60.53 146 ASP A O 1
ATOM 1166 N N . ALA A 1 147 ? -57.436 -15.791 90.278 1.00 58.38 147 ALA A N 1
ATOM 1167 C CA . ALA A 1 147 ? -58.421 -14.815 90.749 1.00 58.38 147 ALA A CA 1
ATOM 1168 C C . ALA A 1 147 ? -59.690 -14.755 89.871 1.00 58.38 147 ALA A C 1
ATOM 1170 O O . ALA A 1 147 ? -60.790 -14.623 90.398 1.00 58.38 147 ALA A O 1
ATOM 1171 N N . LEU A 1 148 ? -59.559 -14.886 88.544 1.00 60.34 148 LEU A N 1
ATOM 1172 C CA . LEU A 1 148 ? -60.701 -14.900 87.615 1.00 60.34 148 LEU A CA 1
ATOM 1173 C C . LEU A 1 148 ? -61.454 -16.238 87.622 1.00 60.34 148 LEU A C 1
ATOM 1175 O O . LEU A 1 148 ? -62.674 -16.259 87.477 1.00 60.34 148 LEU A O 1
ATOM 1179 N N . LEU A 1 149 ? -60.747 -17.356 87.809 1.00 63.75 149 LEU A N 1
ATOM 1180 C CA . LEU A 1 149 ? -61.369 -18.672 87.956 1.00 63.75 149 LEU A CA 1
ATOM 1181 C C . LEU A 1 149 ? -62.125 -18.778 89.285 1.00 63.75 149 LEU A C 1
ATOM 1183 O O . LEU A 1 149 ? -63.241 -19.292 89.290 1.00 63.75 149 LEU A O 1
ATOM 1187 N N . HIS A 1 150 ? -61.578 -18.221 90.371 1.00 61.09 150 HIS A N 1
ATOM 1188 C CA . HIS A 1 150 ? -62.257 -18.171 91.666 1.00 61.09 150 HIS A CA 1
ATOM 1189 C C . HIS A 1 150 ? -63.517 -17.283 91.631 1.00 61.09 150 HIS A C 1
ATOM 1191 O O . HIS A 1 150 ? -64.527 -17.633 92.244 1.00 61.09 150 HIS A O 1
ATOM 1197 N N . ASP A 1 151 ? -63.507 -16.172 90.887 1.00 64.88 151 ASP A N 1
ATOM 1198 C CA . ASP A 1 151 ? -64.678 -15.296 90.706 1.00 64.88 151 ASP A CA 1
ATOM 1199 C C . ASP A 1 151 ? -65.791 -15.976 89.879 1.00 64.88 151 ASP A C 1
ATOM 1201 O O . ASP A 1 151 ? -66.966 -15.944 90.245 1.00 64.88 151 ASP A O 1
ATOM 1205 N N . LEU A 1 152 ? -65.427 -16.718 88.823 1.00 65.31 152 LEU A N 1
ATOM 1206 C CA . LEU A 1 152 ? -66.382 -17.485 88.009 1.00 65.31 152 LEU A CA 1
ATOM 1207 C C . LEU A 1 152 ? -66.995 -18.685 88.748 1.00 65.31 152 LEU A C 1
ATOM 1209 O O . LEU A 1 152 ? -68.149 -19.025 88.492 1.00 65.31 152 LEU A O 1
ATOM 1213 N N . THR A 1 153 ? -66.270 -19.314 89.679 1.00 63.50 153 THR A N 1
ATOM 1214 C CA . THR A 1 153 ? -66.816 -20.399 90.516 1.00 63.50 153 THR A CA 1
ATOM 1215 C C . THR A 1 153 ? -67.639 -19.908 91.707 1.00 63.50 153 THR A C 1
ATOM 1217 O O . THR A 1 153 ? -68.362 -20.705 92.290 1.00 63.50 153 THR A O 1
ATOM 1220 N N . THR A 1 154 ? -67.552 -18.621 92.069 1.00 60.31 154 THR A N 1
ATOM 1221 C CA . THR A 1 154 ? -68.344 -18.021 93.167 1.00 60.31 154 THR A CA 1
ATOM 1222 C C . THR A 1 154 ? -69.687 -17.445 92.672 1.00 60.31 154 THR A C 1
ATOM 1224 O O . THR A 1 154 ? -70.537 -17.072 93.475 1.00 60.31 154 THR A O 1
ATOM 1227 N N . SER A 1 155 ? -69.902 -17.390 91.350 1.00 52.25 155 SER A N 1
ATOM 1228 C CA . SER A 1 155 ? -71.136 -16.914 90.691 1.00 52.25 155 SER A CA 1
ATOM 1229 C C . SER A 1 155 ? -72.127 -18.044 90.3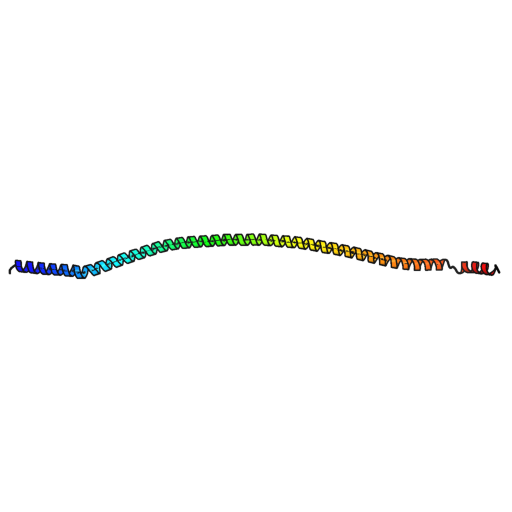26 1.00 52.25 155 SER A C 1
ATOM 1231 O O . SER A 1 155 ? -73.003 -17.871 89.477 1.00 52.25 155 SER A O 1
ATOM 1233 N N . PHE A 1 156 ? -71.998 -19.207 90.971 1.00 44.78 156 PHE A N 1
ATOM 1234 C CA . PHE A 1 156 ? -73.000 -20.281 91.033 1.00 44.78 156 PHE A CA 1
ATOM 1235 C C . PHE A 1 156 ? -73.260 -20.641 92.497 1.00 44.78 156 PHE A C 1
ATOM 1237 O O . PHE A 1 156 ? -74.404 -21.054 92.791 1.00 44.78 156 PHE A O 1
#

pLDDT: mean 88.87, std 12.62, range [44.78, 98.12]

Secondary structure (DSSP, 8-state):
--HHHHHHHHHHHHHHHHHHHHHHTHHHHHHHHHHHHHHHHHHHHHHHHHHHHHHHHHHHHHHHHHHHHHHHHHHHHHHHHHHHHHHHHHHHHHHHHHHHHHHHHHHHHHHHHHHHHHHHHHHHHHHHHHHHHHHHHHH--HHHHHHHHHHHHH--

Sequence (156 aa):
MNVTATLFGQMITFAILIWFINRVMWEPLTRVMTERAGRIKEGLEAAEHGIEQEKLAEKHAKKAIREARDRAAEIITHAQERSSEIMDGAKKEAREESRRILAAAQAEIEREINKAREQLRRDMAGLIVDGAGRVLRTEIDASRHDALLHDLTTSF

Radius of gyration: 65.89 Å; chains: 1; bounding box: 134×28×182 Å

Foldseek 3Di:
DPVVVVVVVVVVVVVVVVVCCVVPVVVVVVVVVVVVVVVVVVVVVVVVVVVVVVVVVVVVVVVVVVVVVVVVVVVVVVVVVVVVVVVVVVVVVVVVVVVVVVVVVVVVVVVVVVVVVVVVVVVVVVVVVVVVVVVVVVVPDPVVVVVVVVVVVVVD